Protein AF-A0A2A4Q361-F1 (afdb_monomer_lite)

Sequence (179 aa):
MQTLLKYLFETGVLEHGTKEEIEEAKKEYRRKYSKEKQKEFREKNVRKEIILTRKEFSVLCKAAKKHKIKLAPFIKQAALAQVAEKYLLPSDSVVQELELAIRRIGNNVNQLVRYAHQNNYLPKETIAEIQNQLNELEGKISKAFREPLKVHHLVEFAIKKHPELVEQLENLLSKYKQK

Structure (mmCIF, N/CA/C/O backbone):
data_AF-A0A2A4Q361-F1
#
_entry.id   AF-A0A2A4Q361-F1
#
loop_
_atom_site.group_PDB
_atom_site.id
_atom_site.type_symbol
_atom_site.label_atom_id
_atom_site.label_alt_id
_atom_site.label_comp_id
_atom_site.label_asym_id
_atom_site.label_entity_id
_atom_site.label_seq_id
_atom_site.pdbx_PDB_ins_code
_atom_site.Cartn_x
_atom_site.Cartn_y
_atom_site.Cartn_z
_atom_site.occupancy
_atom_site.B_iso_or_equiv
_atom_site.auth_seq_id
_atom_site.auth_comp_id
_atom_site.auth_asym_id
_atom_site.auth_atom_id
_atom_site.pdbx_PDB_model_num
ATOM 1 N N . MET A 1 1 ? -7.613 15.502 30.021 1.00 60.38 1 MET A N 1
ATOM 2 C CA . MET A 1 1 ? -8.500 14.349 30.285 1.00 60.38 1 MET A CA 1
ATOM 3 C C . MET A 1 1 ? -8.123 13.772 31.641 1.00 60.38 1 MET A C 1
ATOM 5 O O . MET A 1 1 ? -6.944 13.540 31.876 1.00 60.38 1 MET A O 1
ATOM 9 N N . GLN A 1 2 ? -9.083 13.662 32.552 1.00 74.19 2 GLN A N 1
ATOM 10 C CA . GLN A 1 2 ? -8.861 13.296 33.955 1.00 74.19 2 GLN A CA 1
ATOM 11 C C . GLN A 1 2 ? -8.646 11.782 34.087 1.00 74.19 2 GLN A C 1
ATOM 13 O O . GLN A 1 2 ? -9.303 11.009 33.389 1.00 74.19 2 GLN A O 1
ATOM 18 N N . THR A 1 3 ? -7.723 11.339 34.940 1.00 85.19 3 THR A N 1
ATOM 19 C CA . THR A 1 3 ? -7.466 9.906 35.157 1.00 85.19 3 THR A CA 1
ATOM 20 C C . THR A 1 3 ? -8.567 9.279 36.014 1.00 85.19 3 THR A C 1
ATOM 22 O O . THR A 1 3 ? -9.193 9.967 36.817 1.00 85.19 3 THR A O 1
ATOM 25 N N . LEU A 1 4 ? -8.788 7.965 35.876 1.00 83.62 4 LEU A N 1
ATOM 26 C CA . LEU A 1 4 ? -9.762 7.226 36.692 1.00 83.62 4 LEU A CA 1
ATOM 27 C C . LEU A 1 4 ? -9.512 7.427 38.196 1.00 83.62 4 LEU A C 1
ATOM 29 O O . LEU A 1 4 ? -10.452 7.639 38.948 1.00 83.62 4 LEU A O 1
ATOM 33 N N . LEU A 1 5 ? -8.243 7.417 38.615 1.00 80.94 5 LEU A N 1
ATOM 34 C CA . LEU A 1 5 ? -7.829 7.674 39.998 1.00 80.94 5 LEU A CA 1
ATOM 35 C C . LEU A 1 5 ? -8.272 9.055 40.491 1.00 80.94 5 LEU A C 1
ATOM 37 O O . LEU A 1 5 ? -8.844 9.166 41.568 1.00 80.94 5 LEU A O 1
ATOM 41 N N . LYS A 1 6 ? -8.071 10.094 39.675 1.00 82.56 6 LYS A N 1
ATOM 42 C CA . LYS A 1 6 ? -8.485 11.460 40.004 1.00 82.56 6 LYS A CA 1
ATOM 43 C C . LYS A 1 6 ? -10.014 11.604 40.033 1.00 82.56 6 LYS A C 1
ATOM 45 O O . LYS A 1 6 ? -10.532 12.276 40.909 1.00 82.56 6 LYS A O 1
ATOM 50 N N . TYR A 1 7 ? -10.734 10.912 39.145 1.00 84.06 7 TYR A N 1
ATOM 51 C CA . TYR A 1 7 ? -12.204 10.872 39.151 1.00 84.06 7 TYR A CA 1
ATOM 52 C C . TYR A 1 7 ? -12.773 10.195 40.403 1.00 84.06 7 TYR A C 1
ATOM 54 O O . TYR A 1 7 ? -13.712 10.703 41.005 1.00 84.06 7 TYR A O 1
ATOM 62 N N . LEU A 1 8 ? -12.207 9.054 40.807 1.00 82.19 8 LEU A N 1
ATOM 63 C CA . LEU A 1 8 ? -12.645 8.320 41.999 1.00 82.19 8 LEU A CA 1
ATOM 64 C C . LEU A 1 8 ? -12.324 9.078 43.296 1.00 82.19 8 LEU A C 1
ATOM 66 O O . LEU A 1 8 ? -13.106 9.027 44.241 1.00 82.19 8 LEU A O 1
ATOM 70 N N . PHE A 1 9 ? -11.200 9.798 43.324 1.00 82.00 9 PHE A N 1
ATOM 71 C CA . PHE A 1 9 ? -10.833 10.682 44.430 1.00 82.00 9 PHE A CA 1
ATOM 72 C C . PHE A 1 9 ? -11.794 11.877 44.544 1.00 82.00 9 PHE A C 1
ATOM 74 O O . PHE A 1 9 ? -12.349 12.124 45.605 1.00 82.00 9 PHE A O 1
ATOM 81 N N . GLU A 1 10 ? -12.075 12.573 43.438 1.00 81.31 10 GLU A N 1
ATOM 82 C CA . GLU A 1 10 ? -12.973 13.742 43.424 1.00 81.31 10 GLU A CA 1
ATOM 83 C C . GLU A 1 10 ? -14.445 13.403 43.684 1.00 81.31 10 GLU A C 1
ATOM 85 O O . GLU A 1 10 ? -15.198 14.244 44.164 1.00 81.31 10 GLU A O 1
ATOM 90 N N . THR A 1 11 ? -14.864 12.176 43.381 1.00 79.12 11 THR A N 1
ATOM 91 C CA . THR A 1 11 ? -16.214 11.693 43.705 1.00 79.12 11 THR A CA 1
ATOM 92 C C . THR A 1 11 ? -16.339 11.219 45.159 1.00 79.12 11 THR A C 1
ATOM 94 O O . THR A 1 11 ? -17.431 10.845 45.572 1.00 79.12 11 THR A O 1
ATOM 97 N N . GLY A 1 12 ? -15.250 11.225 45.944 1.00 76.75 12 GLY A N 1
ATOM 98 C CA . GLY A 1 12 ? -15.229 10.831 47.363 1.00 76.75 12 GLY A CA 1
ATOM 99 C C . GLY A 1 12 ? -15.364 9.323 47.615 1.00 76.75 12 GLY A C 1
ATOM 100 O O . GLY A 1 12 ? -15.214 8.851 48.741 1.00 76.75 12 GLY A O 1
ATOM 101 N N . VAL A 1 13 ? -15.593 8.541 46.558 1.00 79.88 13 VAL A N 1
ATOM 102 C CA . VAL A 1 13 ? -15.869 7.098 46.622 1.00 79.88 13 VAL A CA 1
ATOM 103 C C . VAL A 1 13 ? -14.597 6.286 46.897 1.00 79.88 13 VAL A C 1
ATOM 105 O O . VAL A 1 13 ? -14.673 5.134 47.310 1.00 79.88 13 VAL A O 1
ATOM 108 N N . LEU A 1 14 ? -13.416 6.880 46.689 1.00 73.44 14 LEU A N 1
ATOM 109 C CA . LEU A 1 14 ? -12.126 6.244 46.974 1.00 73.44 14 LEU A CA 1
ATOM 110 C C . LEU A 1 14 ? -11.847 6.099 48.484 1.00 73.44 14 LEU A C 1
ATOM 112 O O . LEU A 1 14 ? -11.221 5.120 48.881 1.00 73.44 14 LEU A O 1
ATOM 116 N N . GLU A 1 15 ? -12.287 7.063 49.300 1.00 72.62 15 GLU A N 1
ATOM 117 C CA . GLU A 1 15 ? -11.997 7.120 50.746 1.00 72.62 15 GLU A CA 1
ATOM 118 C C . GLU A 1 15 ? -13.157 6.594 51.604 1.00 72.62 15 GLU A C 1
ATOM 120 O O . GLU A 1 15 ? -12.925 6.014 52.665 1.00 72.62 15 GLU A O 1
ATOM 125 N N . HIS A 1 16 ? -14.401 6.754 51.136 1.00 71.25 16 HIS A N 1
ATOM 126 C CA . HIS A 1 16 ? -15.604 6.445 51.920 1.00 71.25 16 HIS A CA 1
ATOM 127 C C . HIS A 1 16 ? -16.625 5.552 51.201 1.00 71.25 16 HIS A C 1
ATOM 129 O O . HIS A 1 16 ? -17.660 5.230 51.778 1.00 71.25 16 HIS A O 1
ATOM 135 N N . GLY A 1 17 ? -16.354 5.149 49.958 1.00 73.56 17 GLY A N 1
ATOM 136 C CA . GLY A 1 17 ? -17.289 4.362 49.163 1.00 73.56 17 GLY A CA 1
ATOM 137 C C . GLY A 1 17 ? -17.284 2.875 49.505 1.00 73.56 17 GLY A C 1
ATOM 138 O O . GLY A 1 17 ? -16.243 2.246 49.703 1.00 73.56 17 GLY A O 1
ATOM 139 N N . THR A 1 18 ? -18.467 2.278 49.498 1.00 83.25 18 THR A N 1
ATOM 140 C CA . THR A 1 18 ? -18.649 0.827 49.488 1.00 83.25 18 THR A CA 1
ATOM 141 C C . THR A 1 18 ? -18.144 0.222 48.171 1.00 83.25 18 THR A C 1
ATOM 143 O O . THR A 1 18 ? -18.007 0.894 47.145 1.00 83.25 18 THR A O 1
ATOM 146 N N . LYS A 1 19 ? -17.874 -1.091 48.160 1.00 80.12 19 LYS A N 1
ATOM 147 C CA . LYS A 1 19 ? -17.423 -1.800 46.944 1.00 80.12 19 LYS A CA 1
ATOM 148 C C . LYS A 1 19 ? -18.383 -1.620 45.762 1.00 80.12 19 LYS A C 1
ATOM 150 O O . LYS A 1 19 ? -17.933 -1.565 44.620 1.00 80.12 19 LYS A O 1
ATOM 155 N N . GLU A 1 20 ? -19.679 -1.530 46.041 1.00 82.50 20 GLU A N 1
ATOM 156 C CA . GLU A 1 20 ? -20.730 -1.342 45.040 1.00 82.50 20 GLU A CA 1
ATOM 157 C C . GLU A 1 20 ? -20.683 0.071 44.446 1.00 82.50 20 GLU A C 1
ATOM 159 O O . GLU A 1 20 ? -20.671 0.225 43.224 1.00 82.50 20 GLU A O 1
ATOM 164 N N . GLU A 1 21 ? -20.523 1.097 45.285 1.00 80.81 21 GLU A N 1
ATOM 165 C CA . GLU A 1 21 ? -20.392 2.492 44.847 1.00 80.81 21 GLU A CA 1
ATOM 166 C C . GLU A 1 21 ? -19.122 2.718 44.013 1.00 80.81 21 GLU A C 1
ATOM 168 O O . GLU A 1 21 ? -19.155 3.430 43.007 1.00 80.81 21 GLU A O 1
ATOM 173 N N . ILE A 1 22 ? -18.008 2.064 44.365 1.00 83.19 22 ILE A N 1
ATOM 174 C CA . ILE A 1 22 ? -16.760 2.130 43.589 1.00 83.19 22 ILE A CA 1
ATOM 175 C C . ILE A 1 22 ? -16.951 1.534 42.185 1.00 83.19 22 ILE A C 1
ATOM 177 O O . ILE A 1 22 ? -16.451 2.086 41.197 1.00 83.19 22 ILE A O 1
ATOM 181 N N . GLU A 1 23 ? -17.652 0.405 42.060 1.00 85.25 23 GLU A N 1
ATOM 182 C CA . GLU A 1 23 ? -17.907 -0.217 40.756 1.00 85.25 23 GLU A CA 1
ATOM 183 C C . GLU A 1 23 ? -18.890 0.594 39.902 1.00 85.25 23 GLU A C 1
ATOM 185 O O . GLU A 1 23 ? -18.665 0.750 38.692 1.00 85.25 23 GLU A O 1
ATOM 190 N N . GLU A 1 24 ? -19.918 1.186 40.515 1.00 86.56 24 GLU A N 1
ATOM 191 C CA . GLU A 1 24 ? -20.842 2.102 39.840 1.00 86.56 24 GLU A CA 1
ATOM 192 C C . GLU A 1 24 ? -20.092 3.346 39.326 1.00 86.56 24 GLU A C 1
ATOM 194 O O . GLU A 1 24 ? -20.184 3.687 38.141 1.00 86.56 24 GLU A O 1
ATOM 199 N N . ALA A 1 25 ? -19.233 3.949 40.156 1.00 85.62 25 ALA A N 1
ATOM 200 C CA . ALA A 1 25 ? -18.414 5.103 39.787 1.00 85.62 25 ALA A CA 1
ATOM 201 C C . ALA A 1 25 ? -17.436 4.785 38.641 1.00 85.62 25 ALA A C 1
ATOM 203 O O . ALA A 1 25 ? -17.307 5.556 37.684 1.00 85.62 25 ALA A O 1
ATOM 204 N N . LYS A 1 26 ? -16.788 3.611 38.654 1.00 87.62 26 LYS A N 1
ATOM 205 C CA . LYS A 1 26 ? -15.942 3.157 37.533 1.00 87.62 26 LYS A CA 1
ATOM 206 C C . LYS A 1 26 ? -16.746 2.969 36.247 1.00 87.62 26 LYS A C 1
ATOM 208 O O . LYS A 1 26 ? -16.265 3.300 35.160 1.00 87.62 26 LYS A O 1
ATOM 213 N N . LYS A 1 27 ? -17.952 2.405 36.334 1.00 90.31 27 LYS A N 1
ATOM 214 C CA . LYS A 1 27 ? -18.841 2.195 35.182 1.00 90.31 27 LYS A CA 1
ATOM 215 C C . LYS A 1 27 ? -19.295 3.525 34.589 1.00 90.31 27 LYS A C 1
ATOM 217 O O . LYS A 1 27 ? -19.292 3.677 33.363 1.00 90.31 27 LYS A O 1
ATOM 222 N N . GLU A 1 28 ? -19.624 4.491 35.437 1.00 88.62 28 GLU A N 1
ATOM 223 C CA . GLU A 1 28 ? -19.977 5.844 35.024 1.00 88.62 28 GLU A CA 1
ATOM 224 C C . GLU A 1 28 ? -18.789 6.564 34.370 1.00 88.62 28 GLU A C 1
ATOM 226 O O . GLU A 1 28 ? -18.933 7.111 33.272 1.00 88.62 28 GLU A O 1
ATOM 231 N N . TYR A 1 29 ? -17.594 6.469 34.961 1.00 89.31 29 TYR A N 1
ATOM 232 C CA . TYR A 1 29 ? -16.363 6.995 34.371 1.00 89.31 29 TYR A CA 1
ATOM 233 C C . TYR A 1 29 ? -16.099 6.400 32.988 1.00 89.31 29 TYR A C 1
ATOM 235 O O . TYR A 1 29 ? -15.890 7.140 32.030 1.00 89.31 29 TYR A O 1
ATOM 243 N N . ARG A 1 30 ? -16.173 5.068 32.836 1.00 88.50 30 ARG A N 1
ATOM 244 C CA . ARG A 1 30 ? -15.994 4.399 31.533 1.00 88.50 30 ARG A CA 1
ATOM 245 C C . ARG A 1 30 ? -16.989 4.911 30.492 1.00 88.50 30 ARG A C 1
ATOM 247 O O . ARG A 1 30 ? -16.613 5.120 29.339 1.00 88.50 30 ARG A O 1
ATOM 254 N N . ARG A 1 31 ? -18.244 5.144 30.890 1.00 90.44 31 ARG A N 1
ATOM 255 C CA . ARG A 1 31 ? -19.271 5.734 30.018 1.00 90.44 31 ARG A CA 1
ATOM 256 C C . ARG A 1 31 ? -18.921 7.167 29.614 1.00 90.44 31 ARG A C 1
ATOM 258 O O . ARG A 1 31 ? -18.982 7.464 28.422 1.00 90.44 31 ARG A O 1
ATOM 265 N N . LYS A 1 32 ? -18.554 8.037 30.564 1.00 88.62 32 LYS A N 1
ATOM 266 C CA . LYS A 1 32 ? -18.149 9.431 30.293 1.00 88.62 32 LYS A CA 1
ATOM 267 C C . LYS A 1 32 ? -16.920 9.476 29.384 1.00 88.62 32 LYS A C 1
ATOM 269 O O . LYS A 1 32 ? -16.979 10.071 28.313 1.00 88.62 32 LYS A O 1
ATOM 274 N N . TYR A 1 33 ? -15.882 8.724 29.734 1.00 90.00 33 TYR A N 1
ATOM 275 C CA . TYR A 1 33 ? -14.653 8.592 28.958 1.00 90.00 33 TYR A CA 1
ATOM 276 C C . TYR A 1 33 ? -14.914 8.108 27.526 1.00 90.00 33 TYR A C 1
ATOM 278 O O . TYR A 1 33 ? -14.425 8.696 26.564 1.00 90.00 33 TYR A O 1
ATOM 286 N N . SER A 1 34 ? -15.722 7.055 27.355 1.00 88.25 34 SER A N 1
ATOM 287 C CA . SER A 1 34 ? -16.067 6.534 26.028 1.00 88.25 34 SER A CA 1
ATOM 288 C C . SER A 1 34 ? -16.838 7.562 25.194 1.00 88.25 34 SER A C 1
ATOM 290 O O . SER A 1 34 ? -16.526 7.746 24.017 1.00 88.25 34 SER A O 1
ATOM 292 N N . LYS A 1 35 ? -17.791 8.284 25.801 1.00 91.00 35 LYS A N 1
ATOM 293 C CA . LYS A 1 35 ? -18.533 9.366 25.135 1.00 91.00 35 LYS A CA 1
ATOM 294 C C . LYS A 1 35 ? -17.613 10.504 24.697 1.00 91.00 35 LYS A C 1
ATOM 296 O O . LYS A 1 35 ? -17.716 10.937 23.551 1.00 91.00 35 LYS A O 1
ATOM 301 N N . GLU A 1 36 ? -16.715 10.958 25.569 1.00 89.56 36 GLU A N 1
ATOM 302 C CA . GLU A 1 36 ? -15.730 12.001 25.257 1.00 89.56 36 GLU A CA 1
ATOM 303 C C . GLU A 1 36 ? -14.796 11.562 24.133 1.00 89.56 36 GLU A C 1
ATOM 305 O O . GLU A 1 36 ? -14.653 12.271 23.141 1.00 89.56 36 GLU A O 1
ATOM 310 N N . LYS A 1 37 ? -14.248 10.344 24.205 1.00 89.44 37 LYS A N 1
ATOM 311 C CA . LYS A 1 37 ? -13.407 9.793 23.136 1.00 89.44 37 LYS A CA 1
ATOM 312 C C . LYS A 1 37 ? -14.144 9.662 21.815 1.00 89.44 37 LYS A C 1
ATOM 314 O O . LYS A 1 37 ? -13.576 9.943 20.762 1.00 89.44 37 LYS A O 1
ATOM 319 N N . GLN A 1 38 ? -15.411 9.264 21.844 1.00 88.38 38 GLN A N 1
ATOM 320 C CA . GLN A 1 38 ? -16.219 9.182 20.635 1.00 88.38 38 GLN A CA 1
ATOM 321 C C . GLN A 1 38 ? -16.561 10.571 20.081 1.00 88.38 38 GLN A C 1
ATOM 323 O O . GLN A 1 38 ? -16.672 10.732 18.867 1.00 88.38 38 GLN A O 1
ATOM 328 N N . LYS A 1 39 ? -16.714 11.581 20.946 1.00 90.88 39 LYS A N 1
ATOM 329 C CA . LYS A 1 39 ? -16.862 12.983 20.545 1.00 90.88 39 LYS A CA 1
ATOM 330 C C . LYS A 1 39 ? -15.583 13.490 19.870 1.00 90.88 39 LYS A C 1
ATOM 332 O O . LYS A 1 39 ? -15.657 13.868 18.707 1.00 90.88 39 LYS A O 1
ATOM 337 N N . GLU A 1 40 ? -14.426 13.358 20.523 1.00 91.56 40 GLU A N 1
ATOM 338 C CA . GLU A 1 40 ? -13.110 13.705 19.955 1.00 91.56 40 GLU A CA 1
ATOM 339 C C . GLU A 1 40 ? -12.868 12.999 18.611 1.00 91.56 40 GLU A C 1
ATOM 341 O O . GLU A 1 40 ? -12.352 13.585 17.658 1.00 91.56 40 GLU A O 1
ATOM 346 N N . PHE A 1 41 ? -13.254 11.723 18.514 1.00 90.38 41 PHE A N 1
ATOM 347 C CA . PHE A 1 41 ? -13.124 10.956 17.281 1.00 90.38 41 PHE A CA 1
ATOM 348 C C . PHE A 1 41 ? -13.999 11.524 16.159 1.00 90.38 41 PHE A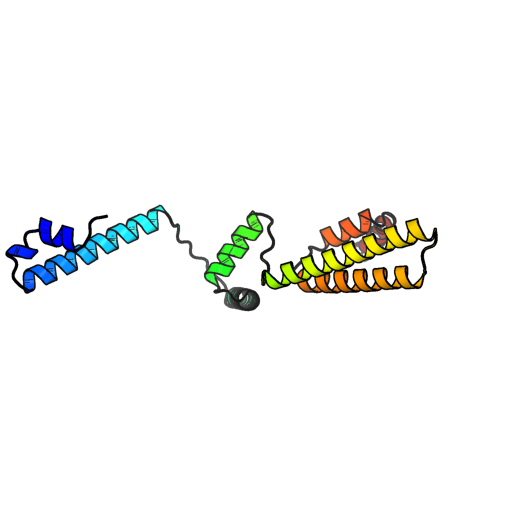 C 1
ATOM 350 O O . PHE A 1 41 ? -13.511 11.659 15.041 1.00 90.38 41 PHE A O 1
ATOM 357 N N . ARG A 1 42 ? -15.263 11.866 16.441 1.00 90.06 42 ARG A N 1
ATOM 358 C CA . ARG A 1 42 ? -16.203 12.434 15.456 1.00 90.06 42 ARG A CA 1
ATOM 359 C C . ARG A 1 42 ? -15.828 13.845 15.013 1.00 90.06 42 ARG A C 1
ATOM 361 O O . ARG A 1 42 ? -16.073 14.186 13.865 1.00 90.06 42 ARG A O 1
ATOM 368 N N . GLU A 1 43 ? -15.221 14.638 15.891 1.00 92.81 43 GLU A N 1
ATOM 369 C CA . GLU A 1 43 ? -14.714 15.972 15.542 1.00 92.81 43 GLU A CA 1
ATOM 370 C C . GLU A 1 43 ? -13.549 15.891 14.546 1.00 92.81 43 GLU A C 1
ATOM 372 O O . GLU A 1 43 ? -13.441 16.717 13.645 1.00 92.81 43 GLU A O 1
ATOM 377 N N . LYS A 1 44 ? -12.690 14.872 14.674 1.00 91.75 44 LYS A N 1
ATOM 378 C CA . LYS A 1 44 ? -11.496 14.709 13.826 1.00 91.75 44 LYS A CA 1
ATOM 379 C C . LYS A 1 44 ? -11.717 13.842 12.590 1.00 91.75 44 LYS A C 1
ATOM 381 O O . LYS A 1 44 ? -10.925 13.909 11.653 1.00 91.75 44 LYS A O 1
ATOM 386 N N . ASN A 1 45 ? -12.731 12.979 12.595 1.00 90.75 45 ASN A N 1
ATOM 387 C CA . ASN A 1 45 ? -12.909 11.955 11.571 1.00 90.75 45 ASN A CA 1
ATOM 388 C C . ASN A 1 45 ? -14.318 11.990 10.993 1.00 90.75 45 ASN A C 1
ATOM 390 O O . ASN A 1 45 ? -15.313 11.916 11.710 1.00 90.75 45 ASN A O 1
ATOM 394 N N . VAL A 1 46 ? -14.386 11.971 9.665 1.00 91.06 46 VAL A N 1
ATOM 395 C CA . VAL A 1 46 ? -15.637 11.838 8.925 1.00 91.06 46 VAL A CA 1
ATOM 396 C C . VAL A 1 46 ? -15.760 10.406 8.415 1.00 91.06 46 VAL A C 1
ATOM 398 O O . VAL A 1 46 ? -14.927 9.936 7.640 1.00 91.06 46 VAL A O 1
ATOM 401 N N . ARG A 1 47 ? -16.813 9.701 8.844 1.00 89.75 47 ARG A N 1
ATOM 402 C CA . ARG A 1 47 ? -17.161 8.376 8.315 1.00 89.75 47 ARG A CA 1
ATOM 403 C C . ARG A 1 47 ? -18.033 8.542 7.075 1.00 89.75 47 ARG A C 1
ATOM 405 O O . ARG A 1 47 ? -19.051 9.228 7.120 1.00 89.75 47 ARG A O 1
ATOM 412 N N . LYS A 1 48 ? -17.634 7.898 5.981 1.00 90.50 48 LYS A 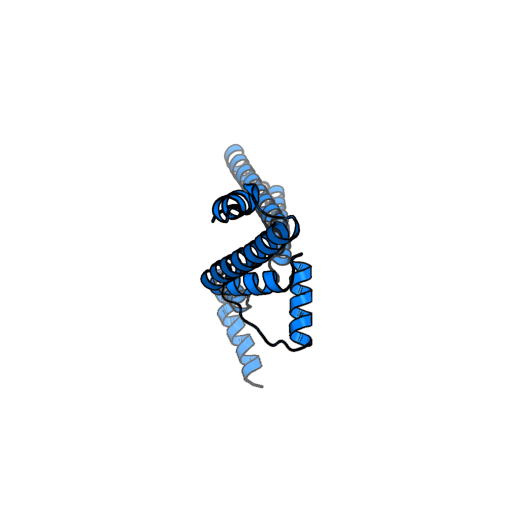N 1
ATOM 413 C CA . LYS A 1 48 ? -18.409 7.807 4.741 1.00 90.50 48 LYS A CA 1
ATOM 414 C C . LYS A 1 48 ? -18.577 6.346 4.366 1.00 90.50 48 LYS A C 1
ATOM 416 O O . LYS A 1 48 ? -17.655 5.553 4.546 1.00 90.50 48 LYS A O 1
ATOM 421 N N . GLU A 1 49 ? -19.760 6.016 3.875 1.00 93.44 49 GLU A N 1
ATOM 422 C CA . GLU A 1 49 ? -20.102 4.679 3.407 1.00 93.44 49 GLU A CA 1
ATOM 423 C C . GLU A 1 49 ? -20.219 4.713 1.887 1.00 93.44 49 GLU A C 1
ATOM 425 O O . GLU A 1 49 ? -20.691 5.695 1.315 1.00 93.44 49 GLU A O 1
ATOM 430 N N . ILE A 1 50 ? -19.729 3.658 1.245 1.00 92.44 50 ILE A N 1
ATOM 431 C CA . ILE A 1 50 ? -19.797 3.473 -0.201 1.00 92.44 50 ILE A CA 1
ATOM 432 C C . ILE A 1 50 ? -20.487 2.145 -0.471 1.00 92.44 50 ILE A C 1
ATOM 434 O O . ILE A 1 50 ? -20.256 1.161 0.235 1.00 92.44 50 ILE A O 1
ATOM 438 N N . ILE A 1 51 ? -21.331 2.124 -1.493 1.00 95.25 51 ILE A N 1
ATOM 439 C CA . ILE A 1 51 ? -21.999 0.910 -1.946 1.00 95.25 51 ILE A CA 1
ATOM 440 C C . ILE A 1 51 ? -21.192 0.377 -3.122 1.00 95.25 51 ILE A C 1
ATOM 442 O O . ILE A 1 51 ? -20.918 1.108 -4.069 1.00 95.25 51 ILE A O 1
ATOM 446 N N . LEU A 1 52 ? -20.788 -0.888 -3.035 1.00 94.62 52 LEU A N 1
ATOM 447 C CA . LEU A 1 52 ? -20.026 -1.576 -4.070 1.00 94.62 52 LEU A CA 1
ATOM 448 C C . LEU A 1 52 ? -20.816 -2.790 -4.541 1.00 94.62 52 LEU A C 1
ATOM 450 O O . LEU A 1 52 ? -21.343 -3.563 -3.737 1.00 94.62 52 LEU A O 1
ATOM 454 N N . THR A 1 53 ? -20.833 -3.009 -5.845 1.00 97.25 53 THR A N 1
ATOM 455 C CA . THR A 1 53 ? -21.242 -4.289 -6.414 1.00 97.25 53 THR A CA 1
ATOM 456 C C . THR A 1 53 ? -20.265 -5.389 -5.990 1.00 97.25 53 THR A C 1
ATOM 458 O O . THR A 1 53 ? -19.096 -5.147 -5.670 1.00 97.25 53 THR A O 1
ATOM 461 N N . ARG A 1 54 ? -20.708 -6.652 -6.049 1.00 96.50 54 ARG A N 1
ATOM 462 C CA . ARG A 1 54 ? -19.834 -7.805 -5.753 1.00 96.50 54 ARG A CA 1
ATOM 463 C C . ARG A 1 54 ? -18.579 -7.830 -6.633 1.00 96.50 54 ARG A C 1
ATOM 465 O O . ARG A 1 54 ? -17.512 -8.234 -6.171 1.00 96.50 54 ARG A O 1
ATOM 472 N N . LYS A 1 55 ? -18.702 -7.390 -7.891 1.00 95.81 55 LYS A N 1
ATOM 473 C CA . LYS A 1 5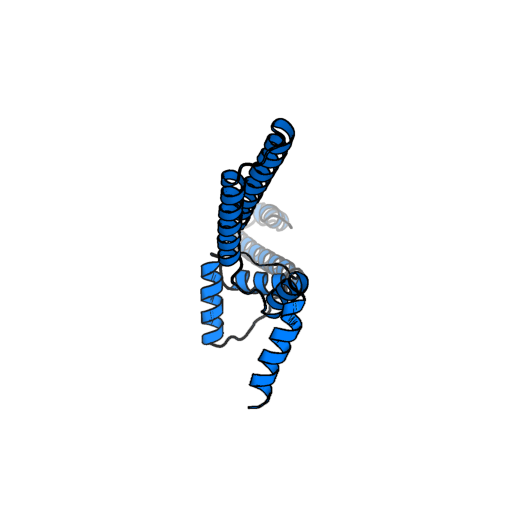5 ? -17.590 -7.328 -8.844 1.00 95.81 55 LYS A CA 1
ATOM 474 C C . LYS A 1 55 ? -16.575 -6.260 -8.436 1.00 95.81 55 LYS A C 1
ATOM 476 O O . LYS A 1 55 ? -15.393 -6.575 -8.338 1.00 95.81 55 LYS A O 1
ATOM 481 N N . GLU A 1 56 ? -17.027 -5.044 -8.136 1.00 92.56 56 GLU A N 1
ATOM 482 C CA . GLU A 1 56 ? -16.159 -3.947 -7.678 1.00 92.56 56 GLU A CA 1
ATOM 483 C C . GLU A 1 56 ? -15.449 -4.301 -6.372 1.00 92.56 56 GLU A C 1
ATOM 485 O O . GLU A 1 56 ? -14.234 -4.141 -6.262 1.00 92.56 56 GLU A O 1
ATOM 490 N N . PHE A 1 57 ? -16.179 -4.875 -5.413 1.00 95.56 57 PHE A N 1
ATOM 491 C CA . PHE A 1 57 ? -15.600 -5.348 -4.159 1.00 95.56 57 PHE A CA 1
ATOM 492 C C . PHE A 1 57 ? -14.490 -6.382 -4.397 1.00 95.56 57 PHE A C 1
ATOM 494 O O . PHE A 1 57 ? -13.400 -6.265 -3.840 1.00 95.56 57 PHE A O 1
ATOM 501 N N . SER A 1 58 ? -14.728 -7.366 -5.273 1.00 94.81 58 SER A N 1
ATOM 502 C CA . SER A 1 58 ? -13.727 -8.384 -5.617 1.00 94.81 58 SER A CA 1
ATOM 503 C C . SER A 1 58 ? -12.468 -7.776 -6.242 1.00 94.81 58 SER A C 1
ATOM 505 O O . SER A 1 58 ? -11.353 -8.143 -5.863 1.00 94.81 58 SER A O 1
ATOM 507 N N . VAL A 1 59 ? -12.632 -6.822 -7.164 1.00 92.56 59 VAL A N 1
ATOM 508 C CA . VAL A 1 59 ? -11.517 -6.110 -7.808 1.00 92.56 59 VAL A CA 1
ATOM 509 C C . VAL A 1 59 ? -10.685 -5.358 -6.769 1.00 92.56 59 VAL A C 1
ATOM 511 O O . VAL A 1 59 ? -9.468 -5.541 -6.709 1.00 92.56 59 VAL A O 1
ATOM 514 N N . LEU A 1 60 ? -11.331 -4.589 -5.891 1.00 92.69 60 LEU A N 1
ATOM 515 C CA . LEU A 1 60 ? -10.642 -3.822 -4.853 1.00 92.69 60 LEU A CA 1
ATOM 516 C C . LEU A 1 60 ? -9.953 -4.730 -3.824 1.00 92.69 60 LEU A C 1
ATOM 518 O O . LEU A 1 60 ? -8.838 -4.439 -3.395 1.00 92.69 60 LEU A O 1
ATOM 522 N N . CYS A 1 61 ? -10.555 -5.868 -3.464 1.00 92.19 61 CYS A N 1
ATOM 523 C CA . CYS A 1 61 ? -9.919 -6.857 -2.591 1.00 92.19 61 C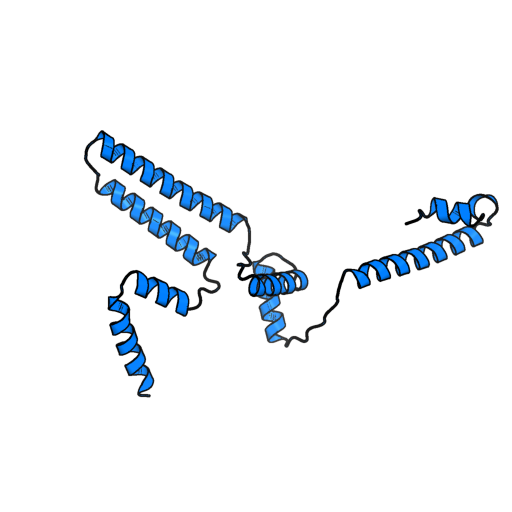YS A CA 1
ATOM 524 C C . CYS A 1 61 ? -8.650 -7.456 -3.203 1.00 92.19 61 CYS A C 1
ATOM 526 O O . CYS A 1 61 ? -7.667 -7.658 -2.488 1.00 92.19 61 CYS A O 1
ATOM 528 N N . LYS A 1 62 ? -8.656 -7.760 -4.506 1.00 89.19 62 LYS A N 1
ATOM 529 C CA . LYS A 1 62 ? -7.464 -8.266 -5.203 1.00 89.19 62 LYS A CA 1
ATOM 530 C C . LYS A 1 62 ? -6.351 -7.220 -5.212 1.00 89.19 62 LYS A C 1
ATOM 532 O O . LYS A 1 62 ? -5.214 -7.555 -4.886 1.00 89.19 62 LYS A O 1
ATOM 537 N N . ALA A 1 63 ? -6.689 -5.965 -5.503 1.00 83.25 63 ALA A N 1
ATOM 538 C CA . ALA A 1 63 ? -5.733 -4.865 -5.484 1.00 83.25 63 ALA A CA 1
ATOM 539 C C . ALA A 1 63 ? -5.147 -4.648 -4.077 1.00 83.25 63 ALA A C 1
ATOM 541 O O . ALA A 1 63 ? -3.933 -4.680 -3.903 1.00 83.25 63 ALA A O 1
ATOM 542 N N . ALA A 1 64 ? -5.983 -4.580 -3.038 1.00 88.56 64 ALA A N 1
ATOM 543 C CA . ALA A 1 64 ? -5.522 -4.436 -1.656 1.00 88.56 64 ALA A CA 1
ATOM 544 C C . ALA A 1 64 ? -4.548 -5.557 -1.231 1.00 88.56 64 ALA A C 1
ATOM 546 O O . ALA A 1 64 ? -3.517 -5.286 -0.612 1.00 88.56 64 ALA A O 1
ATOM 547 N N . LYS A 1 65 ? -4.819 -6.809 -1.637 1.00 86.12 65 LYS A N 1
ATOM 548 C CA . LYS A 1 65 ? -3.915 -7.951 -1.406 1.00 86.12 65 LYS A CA 1
ATOM 549 C C . LYS A 1 65 ? -2.564 -7.781 -2.100 1.00 86.12 65 LYS A C 1
ATOM 551 O O . LYS A 1 65 ? -1.543 -8.083 -1.489 1.00 86.12 65 LYS A O 1
ATOM 556 N N . LYS A 1 66 ? -2.545 -7.283 -3.340 1.00 80.25 66 LYS A N 1
ATOM 557 C CA . LYS A 1 66 ? -1.307 -7.022 -4.092 1.00 80.25 66 LYS A CA 1
ATOM 558 C C . LYS A 1 66 ? -0.416 -5.996 -3.382 1.00 80.25 66 LYS A C 1
ATOM 560 O O . LYS A 1 66 ? 0.793 -6.185 -3.319 1.00 80.25 66 LYS A O 1
ATOM 565 N N . HIS A 1 67 ? -1.027 -4.977 -2.780 1.00 77.56 67 HIS A N 1
ATOM 566 C CA . HIS A 1 67 ? -0.348 -3.957 -1.971 1.00 77.56 67 HIS A CA 1
ATOM 567 C C . HIS A 1 67 ? -0.110 -4.383 -0.509 1.00 77.56 67 HIS A C 1
ATOM 569 O O . HIS A 1 67 ? 0.346 -3.579 0.296 1.00 77.56 67 HIS A O 1
ATOM 575 N N . LYS A 1 68 ? -0.438 -5.630 -0.133 1.00 83.06 68 LYS A N 1
ATOM 576 C CA . LYS A 1 68 ? -0.285 -6.177 1.231 1.00 83.06 68 LYS A CA 1
ATOM 577 C C . LYS A 1 68 ? -0.950 -5.328 2.330 1.00 83.06 68 LYS A C 1
ATOM 579 O O . LYS A 1 68 ? -0.505 -5.331 3.476 1.00 83.06 68 LYS A O 1
ATOM 584 N N . ILE A 1 69 ? -2.049 -4.642 2.011 1.00 86.19 69 ILE A N 1
ATOM 585 C CA . ILE A 1 69 ? -2.796 -3.799 2.956 1.00 86.19 69 ILE A CA 1
ATOM 586 C C . ILE A 1 69 ? -4.281 -4.170 3.012 1.00 86.19 69 ILE A C 1
ATOM 588 O O . ILE A 1 69 ? -4.832 -4.822 2.126 1.00 86.19 69 ILE A O 1
ATOM 592 N N . LYS A 1 70 ? -4.955 -3.771 4.098 1.00 91.31 70 LYS A N 1
ATOM 593 C CA . LYS A 1 70 ? -6.400 -3.996 4.264 1.00 91.31 70 LYS A CA 1
ATOM 594 C C . LYS A 1 70 ? -7.197 -3.134 3.277 1.00 91.31 70 LYS A C 1
ATOM 596 O O . LYS A 1 70 ? -6.791 -2.024 2.942 1.00 91.31 70 LYS A O 1
ATOM 601 N N . LEU A 1 71 ? -8.381 -3.615 2.890 1.00 92.56 71 LEU A N 1
ATOM 602 C CA . LEU A 1 71 ? -9.240 -2.987 1.879 1.00 92.56 71 LEU A CA 1
ATOM 603 C C . LEU A 1 71 ? -9.590 -1.520 2.180 1.00 92.56 71 LEU A C 1
ATOM 605 O O . LEU A 1 71 ? -9.418 -0.667 1.322 1.00 92.56 71 LEU A O 1
ATOM 609 N N . ALA A 1 72 ? -10.080 -1.209 3.383 1.00 91.81 72 ALA A N 1
ATOM 610 C CA . ALA A 1 72 ? -10.504 0.157 3.705 1.00 91.81 72 ALA A CA 1
ATOM 611 C C . ALA A 1 72 ? -9.337 1.174 3.680 1.00 91.81 72 ALA A C 1
ATOM 613 O O . ALA A 1 72 ? -9.476 2.211 3.029 1.00 91.81 72 ALA A O 1
ATOM 614 N N . PRO A 1 73 ? -8.169 0.889 4.297 1.00 90.31 73 PRO A N 1
ATOM 615 C CA . PRO A 1 73 ? -6.967 1.698 4.105 1.00 90.31 73 PRO A CA 1
ATOM 616 C C . PRO A 1 73 ? -6.535 1.820 2.642 1.00 90.31 73 PRO A C 1
ATOM 618 O O . PRO A 1 73 ? -6.216 2.926 2.220 1.00 90.31 73 PRO A O 1
ATOM 621 N N . PHE A 1 74 ? -6.583 0.728 1.868 1.00 91.25 74 PHE A N 1
ATOM 622 C CA . PHE A 1 74 ? -6.261 0.738 0.438 1.00 91.25 74 PHE A CA 1
ATOM 623 C C . PHE A 1 74 ? -7.161 1.698 -0.338 1.00 91.25 74 PHE A C 1
ATOM 625 O O . PHE A 1 74 ? -6.655 2.561 -1.041 1.00 91.25 74 PHE A O 1
ATOM 632 N N . ILE A 1 75 ? -8.483 1.610 -0.166 1.00 92.12 75 ILE A N 1
ATOM 633 C CA . ILE A 1 75 ? -9.441 2.489 -0.854 1.00 92.12 75 ILE A CA 1
ATOM 634 C C . ILE A 1 75 ? -9.179 3.955 -0.493 1.00 92.12 75 ILE A C 1
ATOM 636 O O . ILE A 1 75 ? -9.140 4.808 -1.377 1.00 92.12 75 ILE A O 1
ATOM 640 N N . LYS A 1 76 ? -8.949 4.253 0.794 1.00 90.94 76 LYS A N 1
ATOM 641 C CA . LYS A 1 76 ? -8.623 5.613 1.248 1.00 90.94 76 LYS A CA 1
ATOM 642 C C . LYS A 1 76 ? -7.327 6.120 0.611 1.00 90.94 76 LYS A C 1
ATOM 644 O O . LYS A 1 76 ? -7.295 7.242 0.115 1.00 90.94 76 LYS A O 1
ATOM 649 N N . GLN A 1 77 ? -6.267 5.316 0.642 1.00 88.25 77 GLN A N 1
ATOM 650 C CA . GLN A 1 77 ? -4.972 5.686 0.077 1.00 88.25 77 GLN A CA 1
ATOM 651 C C . GLN A 1 77 ? -5.050 5.852 -1.438 1.00 88.25 77 GLN A C 1
ATOM 653 O O . GLN A 1 77 ? -4.554 6.846 -1.945 1.00 88.25 77 GLN A O 1
ATOM 658 N N . ALA A 1 78 ? -5.723 4.944 -2.144 1.00 86.75 78 ALA A N 1
ATOM 659 C CA . ALA A 1 78 ? -5.912 5.016 -3.587 1.00 86.75 78 ALA A CA 1
ATOM 660 C C . ALA A 1 78 ? -6.693 6.273 -3.993 1.00 86.75 78 ALA A C 1
ATOM 662 O O . ALA A 1 78 ? -6.269 6.986 -4.897 1.00 86.75 78 ALA A O 1
ATOM 663 N N . ALA A 1 79 ? -7.785 6.595 -3.291 1.00 87.44 79 ALA A N 1
ATOM 664 C CA . ALA A 1 79 ? -8.561 7.805 -3.556 1.00 87.44 79 ALA A CA 1
ATOM 665 C C . ALA A 1 79 ? -7.739 9.085 -3.320 1.00 87.44 79 ALA A C 1
ATOM 667 O O . ALA A 1 79 ? -7.748 9.984 -4.156 1.00 87.44 79 ALA A O 1
ATOM 668 N N . LEU A 1 80 ? -6.992 9.163 -2.213 1.00 85.00 80 LEU A N 1
ATOM 669 C CA . LEU A 1 80 ? -6.142 10.321 -1.915 1.00 85.00 80 LEU A CA 1
ATOM 670 C C . LEU A 1 80 ? -4.949 10.435 -2.870 1.00 85.00 80 LEU A C 1
ATOM 672 O O . LEU A 1 80 ? -4.614 11.537 -3.287 1.00 85.00 80 LEU A O 1
ATOM 676 N N . ALA A 1 81 ? -4.325 9.313 -3.232 1.00 78.12 81 ALA A N 1
ATOM 677 C CA . ALA A 1 81 ? -3.222 9.266 -4.183 1.00 78.12 81 ALA A CA 1
ATOM 678 C C . ALA A 1 81 ? -3.675 9.743 -5.569 1.00 78.12 81 ALA A C 1
ATOM 680 O O . ALA A 1 81 ? -3.001 10.569 -6.176 1.00 78.12 81 ALA A O 1
ATOM 681 N N . GLN A 1 82 ? -4.865 9.320 -6.009 1.00 76.38 82 GLN A N 1
ATOM 682 C CA . GLN A 1 82 ? -5.462 9.765 -7.266 1.00 76.38 82 GLN A CA 1
ATOM 683 C C . GLN A 1 82 ? -5.722 11.277 -7.295 1.00 76.38 82 GLN A C 1
ATOM 685 O O . GLN A 1 82 ? -5.479 11.908 -8.318 1.00 76.38 82 GLN A O 1
ATOM 690 N N . VAL A 1 83 ? -6.208 11.858 -6.192 1.00 75.44 83 VAL A N 1
ATOM 691 C CA . VAL A 1 83 ? -6.438 13.312 -6.076 1.00 75.44 83 VAL A CA 1
ATOM 692 C C . VAL A 1 83 ? -5.121 14.087 -5.997 1.00 75.44 83 VAL A C 1
ATOM 694 O O . VAL A 1 83 ? -5.025 15.187 -6.524 1.00 75.44 83 VAL A O 1
ATOM 697 N N . ALA A 1 84 ? -4.104 13.519 -5.351 1.00 67.94 84 ALA A N 1
ATOM 698 C CA . ALA A 1 84 ? -2.794 14.140 -5.184 1.00 67.94 84 ALA A CA 1
ATOM 699 C C . ALA A 1 84 ? -1.831 13.893 -6.360 1.00 67.94 84 ALA A C 1
ATOM 701 O O . ALA A 1 84 ? -0.654 14.220 -6.231 1.00 67.94 84 ALA A O 1
ATOM 702 N N . GLU A 1 85 ? -2.295 13.263 -7.447 1.00 65.69 85 GLU A N 1
ATOM 703 C CA . GLU A 1 85 ? -1.480 12.849 -8.602 1.00 65.69 85 GLU A CA 1
ATOM 704 C C . GLU A 1 85 ? -0.240 12.017 -8.216 1.00 65.69 85 GLU A C 1
ATOM 706 O O . GLU A 1 85 ? 0.808 12.059 -8.859 1.00 65.69 85 GLU A O 1
ATOM 711 N N . LYS A 1 86 ? -0.355 11.233 -7.139 1.00 61.66 86 LYS A N 1
ATOM 712 C CA . LYS A 1 86 ? 0.708 10.364 -6.625 1.00 61.66 86 LYS A CA 1
ATOM 713 C C . LYS A 1 86 ? 0.426 8.906 -6.958 1.00 61.66 86 LYS A C 1
ATOM 715 O O . LYS A 1 86 ? -0.715 8.450 -6.920 1.00 61.66 86 LYS A O 1
ATOM 720 N N . TYR A 1 87 ? 1.488 8.149 -7.214 1.00 65.19 87 TYR A N 1
ATOM 721 C CA . TYR A 1 87 ? 1.393 6.704 -7.394 1.00 65.19 87 TYR A CA 1
ATOM 722 C C . TYR A 1 87 ? 1.263 6.009 -6.041 1.00 65.19 87 TYR A C 1
ATOM 724 O O . TYR A 1 87 ? 2.087 6.203 -5.147 1.00 65.19 87 TYR A O 1
ATOM 732 N N . LEU A 1 88 ? 0.242 5.163 -5.902 1.00 65.62 88 LEU A N 1
ATOM 733 C CA . LEU A 1 88 ? 0.194 4.200 -4.811 1.00 65.62 88 LEU A CA 1
ATOM 734 C C . LEU A 1 88 ? 1.053 3.005 -5.221 1.00 65.62 88 LEU A C 1
ATOM 736 O O . LEU A 1 88 ? 0.659 2.239 -6.096 1.00 65.62 88 LEU A O 1
ATOM 740 N N . LEU A 1 89 ? 2.233 2.861 -4.625 1.00 67.25 89 LEU A N 1
ATOM 741 C CA . LEU A 1 89 ? 3.153 1.782 -4.973 1.00 67.25 89 LEU A CA 1
ATOM 742 C C . LEU A 1 89 ? 2.905 0.535 -4.099 1.00 67.25 89 LEU A C 1
ATOM 744 O O . LEU A 1 89 ? 2.489 0.669 -2.946 1.00 67.25 89 LEU A O 1
ATOM 748 N N . PRO A 1 90 ? 3.105 -0.691 -4.624 1.00 60.91 90 PRO A N 1
ATOM 749 C CA . PRO A 1 90 ? 2.882 -1.929 -3.867 1.00 60.91 90 PRO A CA 1
ATOM 750 C C . PRO A 1 90 ? 3.862 -2.146 -2.712 1.00 60.91 90 PRO A C 1
ATOM 752 O O . PRO A 1 90 ? 3.505 -2.806 -1.737 1.00 60.91 90 PRO A O 1
ATOM 755 N N . SER A 1 91 ? 5.083 -1.613 -2.815 1.00 62.06 91 SER A N 1
ATOM 756 C CA . SER A 1 91 ? 6.068 -1.622 -1.732 1.00 62.06 91 SER A CA 1
ATOM 757 C C . SER A 1 91 ? 7.213 -0.638 -1.976 1.00 62.06 91 SER A C 1
ATOM 759 O O . SER A 1 91 ? 7.671 -0.467 -3.108 1.00 62.06 91 SER A O 1
ATOM 761 N N . ASP A 1 92 ? 7.744 -0.077 -0.887 1.00 59.53 92 ASP A N 1
ATOM 762 C CA . ASP A 1 92 ? 8.966 0.742 -0.899 1.00 59.53 92 ASP A CA 1
ATOM 763 C C . ASP A 1 92 ? 10.185 -0.047 -1.398 1.00 59.53 92 ASP A C 1
ATOM 765 O O . ASP A 1 92 ? 11.091 0.519 -2.001 1.00 59.53 92 ASP A O 1
ATOM 769 N N . SER A 1 93 ? 10.182 -1.375 -1.236 1.00 61.47 93 SER A N 1
ATOM 770 C CA . SER A 1 93 ? 11.260 -2.241 -1.725 1.00 61.47 93 SER A CA 1
ATOM 771 C C . SER A 1 93 ? 11.428 -2.178 -3.246 1.00 61.47 93 SER A C 1
ATOM 773 O O . SER A 1 93 ? 12.551 -2.210 -3.731 1.00 61.47 93 SER A O 1
ATOM 775 N N . VAL A 1 94 ? 10.336 -2.038 -4.008 1.00 63.75 94 VAL A N 1
ATOM 776 C CA . VAL A 1 94 ? 10.398 -1.937 -5.477 1.00 63.75 94 VAL A CA 1
ATOM 777 C C . VAL A 1 94 ? 10.980 -0.587 -5.904 1.00 63.75 94 VAL A C 1
ATOM 779 O O . VAL A 1 94 ? 11.743 -0.519 -6.866 1.00 63.75 94 VAL A O 1
ATOM 782 N N . VAL A 1 95 ? 10.673 0.483 -5.166 1.00 63.44 95 VAL A N 1
ATOM 783 C CA . VAL A 1 95 ? 11.274 1.810 -5.381 1.00 63.44 95 VAL A CA 1
ATOM 784 C C . VAL A 1 95 ? 12.760 1.777 -5.063 1.00 63.44 95 VAL A C 1
ATOM 786 O O . VAL A 1 95 ? 13.571 2.266 -5.840 1.00 63.44 95 VAL A O 1
ATOM 789 N N . GLN A 1 96 ? 13.130 1.140 -3.957 1.00 61.25 96 GLN A N 1
ATOM 790 C CA . GLN A 1 96 ? 14.518 1.022 -3.539 1.00 61.25 96 GLN A CA 1
ATOM 791 C C . GLN A 1 96 ? 15.344 0.185 -4.529 1.00 61.25 96 GLN A C 1
ATOM 793 O O . GLN A 1 96 ? 16.459 0.566 -4.881 1.00 61.25 96 GLN A O 1
ATOM 798 N N . GLU A 1 97 ? 14.794 -0.919 -5.042 1.00 66.56 97 GLU A N 1
ATOM 799 C CA . GLU A 1 97 ? 15.414 -1.704 -6.119 1.00 66.56 97 GLU A CA 1
ATOM 800 C C . GLU A 1 97 ? 15.613 -0.876 -7.393 1.00 66.56 97 GLU A C 1
ATOM 802 O O . GLU A 1 97 ? 16.643 -0.995 -8.064 1.00 66.56 97 GLU A O 1
ATOM 807 N N . LEU A 1 98 ? 14.648 -0.013 -7.714 1.00 66.69 98 LEU A N 1
ATOM 808 C CA . LEU A 1 98 ? 14.737 0.877 -8.859 1.00 66.69 98 LEU A CA 1
ATOM 809 C C . LEU A 1 98 ? 15.821 1.945 -8.675 1.00 66.69 98 LEU A C 1
ATOM 811 O O . LEU A 1 98 ? 16.645 2.140 -9.568 1.00 66.69 98 LEU A O 1
ATOM 815 N N . GLU A 1 99 ? 15.860 2.604 -7.517 1.00 62.81 99 GLU A N 1
ATOM 816 C CA . GLU A 1 99 ? 16.902 3.578 -7.183 1.00 62.81 99 GLU A CA 1
ATOM 817 C C . GLU A 1 99 ? 18.300 2.960 -7.272 1.00 62.81 99 GLU A C 1
ATOM 819 O O . GLU A 1 99 ? 19.216 3.563 -7.835 1.00 62.81 99 GLU A O 1
ATOM 824 N N . LEU A 1 100 ? 18.468 1.740 -6.753 1.00 67.88 100 LEU A N 1
ATOM 825 C CA . LEU A 1 100 ? 19.730 1.007 -6.828 1.00 67.88 100 LEU A CA 1
ATOM 826 C C . LEU A 1 100 ? 20.125 0.701 -8.278 1.00 67.88 100 LEU A C 1
ATOM 828 O O . LEU A 1 100 ? 21.290 0.868 -8.644 1.00 67.88 100 LEU A O 1
ATOM 832 N N . ALA A 1 101 ? 19.169 0.300 -9.118 1.00 69.00 101 ALA A N 1
ATOM 833 C CA . ALA A 1 101 ? 19.421 0.037 -10.532 1.00 69.00 101 ALA A CA 1
ATOM 834 C C . ALA A 1 101 ? 19.834 1.311 -11.295 1.00 69.00 101 ALA A C 1
ATOM 836 O O . ALA A 1 101 ? 20.787 1.272 -12.076 1.00 69.00 101 ALA A O 1
ATOM 837 N N . ILE A 1 102 ? 19.191 2.450 -11.014 1.00 68.69 102 ILE A N 1
ATOM 838 C CA . ILE A 1 102 ? 19.552 3.756 -11.590 1.00 68.69 102 ILE A CA 1
ATOM 839 C C . ILE A 1 102 ? 20.961 4.175 -11.149 1.00 68.69 102 ILE A C 1
ATOM 841 O O . ILE A 1 102 ? 21.775 4.566 -11.987 1.00 68.69 102 ILE A O 1
ATOM 845 N N . ARG A 1 103 ? 21.295 4.042 -9.856 1.00 65.06 103 ARG A N 1
ATOM 846 C CA . ARG A 1 103 ? 22.647 4.348 -9.346 1.00 65.06 103 ARG A CA 1
ATOM 847 C C . ARG A 1 103 ? 23.719 3.488 -10.014 1.00 65.06 103 ARG A C 1
ATOM 849 O O . ARG A 1 103 ? 24.782 4.007 -10.344 1.00 65.06 103 ARG A O 1
ATOM 856 N N . ARG A 1 104 ? 23.444 2.199 -10.252 1.00 70.75 104 ARG A N 1
ATOM 857 C CA . ARG A 1 104 ? 24.376 1.294 -10.950 1.00 70.75 104 ARG A CA 1
ATOM 858 C C . ARG A 1 104 ? 24.702 1.807 -12.353 1.00 70.75 104 ARG A C 1
ATOM 860 O O . ARG A 1 104 ? 25.871 1.861 -12.718 1.00 70.75 104 ARG A O 1
ATOM 867 N N . ILE A 1 105 ? 23.690 2.237 -13.103 1.00 68.25 105 ILE A N 1
ATOM 868 C CA . ILE A 1 105 ? 23.880 2.797 -14.448 1.00 68.25 105 ILE A CA 1
ATOM 869 C C . ILE A 1 105 ? 24.659 4.112 -14.386 1.00 68.25 105 ILE A C 1
ATOM 871 O O . ILE A 1 105 ? 25.626 4.272 -15.124 1.00 68.25 105 ILE A O 1
ATOM 875 N N . GLY A 1 106 ? 24.301 5.023 -13.475 1.00 66.31 106 GLY A N 1
ATOM 876 C CA . GLY A 1 106 ? 25.022 6.289 -13.300 1.00 66.31 106 GLY A CA 1
ATOM 877 C C . GLY A 1 106 ? 26.507 6.090 -12.981 1.00 66.31 106 GLY A C 1
ATOM 878 O O . GLY A 1 106 ? 27.364 6.774 -13.539 1.00 66.31 106 GLY A O 1
ATOM 879 N N . ASN A 1 107 ? 26.830 5.098 -12.150 1.00 69.25 107 ASN A N 1
ATOM 880 C CA . ASN A 1 107 ? 28.215 4.740 -11.851 1.00 69.25 107 ASN A CA 1
ATOM 881 C C . ASN A 1 107 ? 28.960 4.222 -13.086 1.00 69.25 107 ASN A C 1
ATOM 883 O O . ASN A 1 107 ? 30.096 4.629 -13.319 1.00 69.25 107 ASN A O 1
ATOM 887 N N . ASN A 1 108 ? 28.323 3.384 -13.902 1.00 68.25 108 ASN A N 1
ATOM 888 C CA . ASN A 1 108 ? 28.951 2.818 -15.098 1.00 68.25 108 ASN A CA 1
ATOM 889 C C . ASN A 1 108 ? 29.137 3.866 -16.205 1.00 68.25 108 ASN A C 1
ATOM 891 O O . ASN A 1 108 ? 30.181 3.901 -16.851 1.00 68.25 108 ASN A O 1
ATOM 895 N N . VAL A 1 109 ? 28.189 4.796 -16.361 1.00 69.06 109 VAL A N 1
ATOM 896 C CA . VAL A 1 109 ? 28.353 5.969 -17.237 1.00 69.06 109 VAL A CA 1
ATOM 897 C C . VAL A 1 109 ? 29.527 6.836 -16.768 1.00 69.06 109 VAL A C 1
ATOM 899 O O . VAL A 1 109 ? 30.365 7.227 -17.577 1.00 69.06 109 VAL A O 1
ATOM 902 N N . ASN A 1 110 ? 29.653 7.087 -15.462 1.00 69.06 110 ASN A N 1
ATOM 903 C CA . ASN A 1 110 ? 30.787 7.838 -14.914 1.00 69.06 110 ASN A CA 1
ATOM 904 C C . ASN A 1 110 ? 32.132 7.131 -15.134 1.00 69.06 110 ASN A C 1
ATOM 906 O O . ASN A 1 110 ? 33.137 7.792 -15.400 1.00 69.06 110 ASN A O 1
ATOM 910 N N . GLN A 1 111 ? 32.170 5.801 -15.033 1.00 70.19 111 GLN A N 1
ATOM 911 C CA . GLN A 1 111 ? 33.366 5.015 -15.346 1.00 70.19 111 GLN A CA 1
ATOM 912 C C . GLN A 1 111 ? 33.731 5.122 -16.827 1.00 70.19 111 GLN A C 1
ATOM 914 O O . GLN A 1 111 ? 34.903 5.314 -17.141 1.00 70.19 111 GLN A O 1
ATOM 919 N N . LEU A 1 112 ? 32.739 5.095 -17.720 1.00 67.25 112 LEU A N 1
ATOM 920 C CA . LEU A 1 112 ? 32.949 5.301 -19.150 1.00 67.25 112 LEU A CA 1
ATOM 921 C C . LEU A 1 112 ? 33.533 6.668 -19.473 1.00 67.25 112 LEU A C 1
ATOM 923 O O . LEU A 1 112 ? 34.493 6.761 -20.229 1.00 67.25 112 LEU A O 1
ATOM 927 N N . VAL A 1 113 ? 32.968 7.722 -18.889 1.00 66.00 113 VAL A N 1
ATOM 928 C CA . VAL A 1 113 ? 33.456 9.091 -19.078 1.00 66.00 113 VAL A CA 1
ATOM 929 C C . VAL A 1 113 ? 34.911 9.195 -18.618 1.00 66.00 113 VAL A C 1
ATOM 931 O O . VAL A 1 113 ? 35.750 9.726 -19.341 1.00 66.00 113 VAL A O 1
ATOM 934 N N . ARG A 1 114 ? 35.256 8.609 -17.464 1.00 71.25 114 ARG A N 1
ATOM 935 C CA . ARG A 1 114 ? 36.646 8.564 -16.979 1.00 71.25 114 ARG A CA 1
ATOM 936 C C . ARG A 1 114 ? 37.567 7.771 -17.904 1.00 71.25 114 ARG A C 1
ATOM 938 O O . ARG A 1 114 ? 38.654 8.250 -18.208 1.00 71.25 114 ARG A O 1
ATOM 945 N N . TYR A 1 115 ? 37.137 6.601 -18.370 1.00 69.50 115 TYR A N 1
ATOM 946 C CA . TYR A 1 115 ? 37.923 5.759 -19.272 1.00 69.50 115 TYR A CA 1
ATOM 947 C C . TYR A 1 115 ? 38.155 6.437 -20.627 1.00 69.50 115 TYR A C 1
ATOM 949 O O . TYR A 1 115 ? 39.276 6.425 -21.133 1.00 69.50 115 TYR A O 1
ATOM 957 N N . ALA A 1 116 ? 37.127 7.090 -21.174 1.00 68.19 116 ALA A N 1
ATOM 958 C CA . ALA A 1 116 ? 37.207 7.867 -22.404 1.00 68.19 116 ALA A CA 1
ATOM 959 C C . ALA A 1 116 ? 38.167 9.053 -22.268 1.00 68.19 116 ALA A C 1
ATOM 961 O O . ALA A 1 116 ? 38.989 9.270 -23.151 1.00 68.19 116 ALA A O 1
ATOM 962 N N . HIS A 1 117 ? 38.111 9.786 -21.150 1.00 69.69 117 HIS A N 1
ATOM 963 C CA . HIS A 1 117 ? 39.042 10.885 -20.882 1.00 69.69 117 HIS A CA 1
ATOM 964 C C . HIS A 1 117 ? 40.486 10.412 -20.677 1.00 69.69 117 HIS A C 1
ATOM 966 O O . HIS A 1 117 ? 41.410 11.124 -21.055 1.00 69.69 117 HIS A O 1
ATOM 972 N N . GLN A 1 118 ? 40.692 9.233 -20.084 1.00 73.56 118 GLN A N 1
ATOM 973 C CA . GLN A 1 118 ? 42.030 8.685 -19.841 1.00 73.56 118 GLN A CA 1
ATOM 974 C C . GLN A 1 118 ? 42.662 8.058 -21.090 1.00 73.56 118 GLN A C 1
ATOM 976 O O . GLN A 1 118 ? 43.876 8.128 -21.242 1.00 73.56 118 GLN A O 1
ATOM 981 N N . ASN A 1 119 ? 41.861 7.458 -21.976 1.00 74.19 119 ASN A N 1
ATOM 982 C CA . ASN A 1 119 ? 42.365 6.671 -23.107 1.00 74.19 119 ASN A CA 1
ATOM 983 C C . ASN A 1 119 ? 42.037 7.270 -24.488 1.00 74.19 119 ASN A C 1
ATOM 985 O O . ASN A 1 119 ? 42.405 6.676 -25.497 1.00 74.19 119 ASN A O 1
ATOM 989 N N . ASN A 1 120 ? 41.327 8.408 -24.558 1.00 71.69 120 ASN A N 1
ATOM 990 C CA . ASN A 1 120 ? 40.790 9.011 -25.795 1.00 71.69 120 ASN A CA 1
ATOM 991 C C . ASN A 1 120 ? 40.021 8.022 -26.695 1.00 71.69 120 ASN A C 1
ATOM 993 O O . ASN A 1 120 ? 39.886 8.222 -27.901 1.00 71.69 120 ASN A O 1
ATOM 997 N N . TYR A 1 121 ? 39.513 6.938 -26.110 1.00 72.50 121 TYR A N 1
ATOM 998 C CA . TYR A 1 121 ? 38.902 5.832 -26.828 1.00 72.50 121 TYR A CA 1
ATOM 999 C C . TYR A 1 121 ? 37.807 5.187 -25.980 1.00 72.50 121 TYR A C 1
ATOM 1001 O O . TYR A 1 121 ? 37.939 5.047 -24.763 1.00 72.50 121 TYR A O 1
ATOM 1009 N N . LEU A 1 122 ? 36.719 4.791 -26.639 1.00 68.19 122 LEU A N 1
ATOM 1010 C CA . LEU A 1 122 ? 35.564 4.131 -26.037 1.00 68.19 122 LEU A CA 1
ATOM 1011 C C . LEU A 1 122 ? 35.375 2.752 -26.684 1.00 68.19 122 LEU A C 1
ATOM 1013 O O . LEU A 1 122 ? 34.979 2.688 -27.851 1.00 68.19 122 LEU A O 1
ATOM 1017 N N . PRO A 1 123 ? 35.638 1.652 -25.956 1.00 72.31 123 PRO A N 1
ATOM 1018 C CA . PRO A 1 123 ? 35.431 0.304 -26.466 1.00 72.31 123 PRO A CA 1
ATOM 1019 C C . PRO A 1 123 ? 33.949 0.040 -26.745 1.00 72.31 123 PRO A C 1
ATOM 1021 O O . PRO A 1 123 ? 33.066 0.424 -25.968 1.00 72.31 123 PRO A O 1
ATOM 1024 N N . LYS A 1 124 ? 33.662 -0.641 -27.858 1.00 68.81 124 LYS A N 1
ATOM 1025 C CA . LYS A 1 124 ? 32.286 -0.979 -28.251 1.00 68.81 124 LYS A CA 1
ATOM 1026 C C . LYS A 1 124 ? 31.631 -1.941 -27.260 1.00 68.81 124 LYS A C 1
ATOM 1028 O O . LYS A 1 124 ? 30.420 -1.861 -27.063 1.00 68.81 124 LYS A O 1
ATOM 1033 N N . GLU A 1 125 ? 32.416 -2.801 -26.611 1.00 72.62 125 GLU A N 1
ATOM 1034 C CA . GLU A 1 125 ? 31.938 -3.732 -25.586 1.00 72.62 125 GLU A CA 1
ATOM 1035 C C . GLU A 1 125 ? 31.309 -2.976 -24.410 1.00 72.62 125 GLU A C 1
ATOM 1037 O O . GLU A 1 125 ? 30.225 -3.326 -23.949 1.00 72.62 125 GLU A O 1
ATOM 1042 N N . THR A 1 126 ? 31.921 -1.868 -23.986 1.00 66.56 126 THR A N 1
ATOM 1043 C CA . THR A 1 126 ? 31.417 -1.080 -22.857 1.00 66.56 126 THR A CA 1
ATOM 1044 C C . THR A 1 126 ? 30.139 -0.308 -23.203 1.00 66.56 126 THR A C 1
ATOM 1046 O O . THR A 1 126 ? 29.259 -0.140 -22.358 1.00 66.56 126 THR A O 1
ATOM 1049 N N . ILE A 1 127 ? 29.975 0.115 -24.462 1.00 68.00 127 ILE A N 1
ATOM 1050 C CA . ILE A 1 127 ? 28.712 0.697 -24.949 1.00 68.00 127 ILE A CA 1
ATOM 1051 C C . ILE A 1 127 ? 27.593 -0.357 -24.916 1.00 68.00 127 ILE A C 1
ATOM 1053 O O . ILE A 1 127 ? 26.481 -0.063 -24.469 1.00 68.00 127 ILE A O 1
ATOM 1057 N N . ALA A 1 128 ? 27.891 -1.589 -25.338 1.00 69.44 128 ALA A N 1
ATOM 1058 C CA . ALA A 1 128 ? 26.937 -2.696 -25.323 1.00 69.44 128 ALA A CA 1
ATOM 1059 C C . ALA A 1 128 ? 26.523 -3.096 -23.893 1.00 69.44 128 ALA A C 1
ATOM 1061 O O . ALA A 1 128 ? 25.349 -3.370 -23.639 1.00 69.44 128 ALA A O 1
ATOM 1062 N N . GLU A 1 129 ? 27.450 -3.070 -22.931 1.00 72.44 129 GLU A N 1
ATOM 1063 C CA . GLU A 1 129 ? 27.146 -3.322 -21.516 1.00 72.44 129 GLU A CA 1
ATOM 1064 C C . GLU A 1 129 ? 26.153 -2.306 -20.942 1.00 72.44 129 GLU A C 1
ATOM 1066 O O . GLU A 1 129 ? 25.197 -2.688 -20.262 1.00 72.44 129 GLU A O 1
ATOM 1071 N N . ILE A 1 130 ? 26.316 -1.017 -21.252 1.00 67.81 130 ILE A N 1
ATOM 1072 C CA . ILE A 1 130 ? 25.376 0.017 -20.800 1.00 67.81 130 ILE A CA 1
ATOM 1073 C C . ILE A 1 130 ? 24.015 -0.137 -21.468 1.00 67.81 130 ILE A C 1
ATOM 1075 O O . ILE A 1 130 ? 22.996 -0.015 -20.788 1.00 67.81 130 ILE A O 1
ATOM 1079 N N . GLN A 1 131 ? 23.976 -0.435 -22.768 1.00 65.75 131 GLN A N 1
ATOM 1080 C CA . GLN A 1 131 ? 22.717 -0.708 -23.463 1.00 65.75 131 GLN A CA 1
ATOM 1081 C C . GLN A 1 131 ? 21.968 -1.876 -22.815 1.00 65.75 131 GLN A C 1
ATOM 1083 O O . GLN A 1 131 ? 20.775 -1.763 -22.542 1.00 65.75 131 GLN A O 1
ATOM 1088 N N . ASN A 1 132 ? 22.667 -2.960 -22.472 1.00 73.06 132 ASN A N 1
ATOM 1089 C CA . ASN A 1 132 ? 22.065 -4.095 -21.774 1.00 73.06 132 ASN A CA 1
ATOM 1090 C C . ASN A 1 132 ? 21.526 -3.712 -20.391 1.00 73.06 132 ASN A C 1
ATOM 1092 O O . ASN A 1 132 ? 20.416 -4.102 -20.033 1.00 73.06 132 ASN A O 1
ATOM 1096 N N . GLN A 1 133 ? 22.256 -2.903 -19.623 1.00 69.44 133 GLN A N 1
ATOM 1097 C CA . GLN A 1 133 ? 21.793 -2.448 -18.311 1.00 69.44 133 GLN A CA 1
ATOM 1098 C C . GLN A 1 133 ? 20.618 -1.466 -18.395 1.00 69.44 133 GLN A C 1
ATOM 1100 O O . GLN A 1 133 ? 19.723 -1.522 -17.550 1.00 69.44 133 GLN A O 1
ATOM 1105 N N . LEU A 1 134 ? 20.594 -0.592 -19.405 1.00 64.69 134 LEU A N 1
ATOM 1106 C CA . LEU A 1 134 ? 19.460 0.286 -19.696 1.00 64.69 134 LEU A CA 1
ATOM 1107 C C . LEU A 1 134 ? 18.219 -0.528 -20.067 1.00 64.69 134 LEU A C 1
ATOM 1109 O O . LEU A 1 134 ? 17.152 -0.273 -19.516 1.00 64.69 134 LEU A O 1
ATOM 1113 N N . ASN A 1 135 ? 18.371 -1.553 -20.906 1.00 66.56 135 ASN A N 1
ATOM 1114 C CA . ASN A 1 135 ? 17.287 -2.466 -21.269 1.00 66.56 135 ASN A CA 1
ATOM 1115 C C . ASN A 1 135 ? 16.777 -3.261 -20.050 1.00 66.56 135 ASN A C 1
ATOM 1117 O O . ASN A 1 135 ? 15.570 -3.433 -19.874 1.00 66.56 135 ASN A O 1
ATOM 1121 N N . GLU A 1 136 ? 17.670 -3.713 -19.159 1.00 71.44 136 GLU A N 1
ATOM 1122 C CA . GLU A 1 136 ? 17.281 -4.340 -17.887 1.00 71.44 136 GLU A CA 1
ATOM 1123 C C . GLU A 1 136 ? 16.497 -3.380 -16.984 1.00 71.44 136 GLU A C 1
ATOM 1125 O O . GLU A 1 136 ? 15.489 -3.775 -16.387 1.00 71.44 136 GLU A O 1
ATOM 1130 N N . LEU A 1 137 ? 16.951 -2.127 -16.863 1.00 66.56 137 LEU A N 1
ATOM 1131 C CA . LEU A 1 137 ? 16.274 -1.099 -16.075 1.00 66.56 137 LEU A CA 1
ATOM 1132 C C . LEU A 1 137 ? 14.897 -0.791 -16.661 1.00 66.56 137 LEU A C 1
ATOM 1134 O O . LEU A 1 137 ? 13.918 -0.773 -15.920 1.00 66.56 137 LEU A O 1
ATOM 1138 N N . GLU A 1 138 ? 14.807 -0.603 -17.974 1.00 60.44 138 GLU A N 1
ATOM 1139 C CA . GLU A 1 138 ? 13.547 -0.387 -18.676 1.00 60.44 138 GLU A CA 1
ATOM 1140 C C . GLU A 1 138 ? 12.591 -1.561 -18.442 1.00 60.44 138 GLU A C 1
ATOM 1142 O O . GLU A 1 138 ? 11.427 -1.351 -18.107 1.00 60.44 138 GLU A O 1
ATOM 1147 N N . GLY A 1 139 ? 13.084 -2.801 -18.487 1.00 62.47 139 GLY A N 1
ATOM 1148 C CA . GLY A 1 139 ? 12.306 -3.991 -18.146 1.00 62.47 139 GLY A CA 1
ATOM 1149 C C . GLY A 1 139 ? 11.798 -3.996 -16.699 1.00 62.47 139 GLY A C 1
ATOM 1150 O O . GLY A 1 139 ? 10.639 -4.350 -16.454 1.00 62.47 139 GLY A O 1
ATOM 1151 N N . LYS A 1 140 ? 12.627 -3.581 -15.733 1.00 64.62 140 LYS A N 1
ATOM 1152 C CA . LYS A 1 140 ? 12.252 -3.479 -14.309 1.00 64.62 140 LYS A CA 1
ATOM 1153 C C . LYS A 1 140 ? 11.251 -2.352 -14.055 1.00 64.62 140 LYS A C 1
ATOM 1155 O O . LYS A 1 140 ? 10.254 -2.589 -13.379 1.00 64.62 140 LYS A O 1
ATOM 1160 N N . ILE A 1 141 ? 11.451 -1.180 -14.659 1.00 63.84 141 ILE A N 1
ATOM 1161 C CA . ILE A 1 141 ? 10.508 -0.051 -14.634 1.00 63.84 141 ILE A CA 1
ATOM 1162 C C . ILE A 1 141 ? 9.185 -0.481 -15.259 1.00 63.84 141 ILE A C 1
ATOM 1164 O O . ILE A 1 141 ? 8.132 -0.340 -14.648 1.00 63.84 141 ILE A O 1
ATOM 1168 N N . SER A 1 142 ? 9.217 -1.084 -16.445 1.00 55.16 142 SER A N 1
ATOM 1169 C CA . SER A 1 142 ? 8.007 -1.534 -17.129 1.00 55.16 142 SER A CA 1
ATOM 1170 C C . SER A 1 142 ? 7.233 -2.543 -16.276 1.00 55.16 142 SER A C 1
ATOM 1172 O O . SER A 1 142 ? 6.016 -2.455 -16.185 1.00 55.16 142 SER A O 1
ATOM 1174 N N . LYS A 1 143 ? 7.903 -3.462 -15.572 1.00 62.41 143 LYS A N 1
ATOM 1175 C CA . LYS A 1 143 ? 7.238 -4.396 -14.646 1.00 62.41 143 LYS A CA 1
ATOM 1176 C C . LYS A 1 143 ? 6.704 -3.718 -13.377 1.00 62.41 143 LYS A C 1
ATOM 1178 O O . LYS A 1 143 ? 5.611 -4.066 -12.940 1.00 62.41 143 LYS A O 1
ATOM 1183 N N . ALA A 1 144 ? 7.442 -2.765 -12.809 1.00 58.94 144 ALA A N 1
ATOM 1184 C CA . ALA A 1 144 ? 7.058 -2.044 -11.594 1.00 58.94 144 ALA A CA 1
ATOM 1185 C C . ALA A 1 144 ? 5.907 -1.044 -11.821 1.00 58.94 144 ALA A C 1
ATOM 1187 O O . ALA A 1 144 ? 5.081 -0.858 -10.932 1.00 58.94 144 ALA A O 1
ATOM 1188 N N . PHE A 1 145 ? 5.827 -0.444 -13.015 1.00 55.12 145 PHE A N 1
ATOM 1189 C CA . PHE A 1 145 ? 4.884 0.628 -13.361 1.00 55.12 145 PHE A CA 1
ATOM 1190 C C . PHE A 1 145 ? 3.744 0.210 -14.316 1.00 55.12 145 PHE A C 1
ATOM 1192 O O . PHE A 1 145 ? 2.899 1.039 -14.649 1.00 55.12 145 PHE A O 1
ATOM 1199 N N . ARG A 1 146 ? 3.644 -1.058 -14.754 1.00 49.41 146 ARG A N 1
ATOM 1200 C CA . ARG A 1 146 ? 2.537 -1.572 -15.610 1.00 49.41 146 ARG A CA 1
ATOM 1201 C C . ARG A 1 146 ? 1.177 -1.725 -14.895 1.00 49.41 146 ARG A C 1
ATOM 1203 O O . ARG A 1 146 ? 0.378 -2.590 -15.239 1.00 49.41 146 ARG A O 1
ATOM 1210 N N . GLU A 1 147 ? 0.875 -0.828 -13.964 1.00 43.19 147 GLU A N 1
ATOM 1211 C CA . GLU A 1 147 ? -0.481 -0.445 -13.557 1.00 43.19 147 GLU A CA 1
ATOM 1212 C C . GLU A 1 147 ? -0.543 1.092 -13.433 1.00 43.19 147 GLU A C 1
ATOM 1214 O O . GLU A 1 147 ? 0.068 1.650 -12.527 1.00 43.19 147 GLU A O 1
ATOM 1219 N N . PRO A 1 148 ? -1.350 1.796 -14.244 1.00 46.62 148 PRO A N 1
ATOM 1220 C CA . PRO A 1 148 ? -1.333 1.875 -15.698 1.00 46.62 148 PRO A CA 1
ATOM 1221 C C . PRO A 1 148 ? -0.709 3.205 -16.180 1.00 46.62 148 PRO A C 1
ATOM 1223 O O . PRO A 1 148 ? -1.200 4.292 -15.867 1.00 46.62 148 PRO A O 1
ATOM 1226 N N . LEU A 1 149 ? 0.295 3.128 -17.057 1.00 50.03 149 LEU A N 1
ATOM 1227 C CA . LEU A 1 149 ? 0.613 4.222 -17.977 1.00 50.03 149 LEU A CA 1
ATOM 1228 C C . LEU A 1 149 ? -0.586 4.406 -18.907 1.00 50.03 149 LEU A C 1
ATOM 1230 O O . LEU A 1 149 ? -0.878 3.552 -19.747 1.00 50.03 149 LEU A O 1
ATOM 1234 N N . LYS A 1 150 ? -1.319 5.506 -18.735 1.00 51.06 150 LYS A N 1
ATOM 1235 C CA . LYS A 1 150 ? -2.387 5.864 -19.665 1.00 51.06 150 LYS A CA 1
ATOM 1236 C C . LYS A 1 150 ? -1.758 6.001 -21.054 1.00 51.06 150 LYS A C 1
ATOM 1238 O O . LYS A 1 150 ? -0.761 6.702 -21.206 1.00 51.06 150 LYS A O 1
ATOM 1243 N N . VAL A 1 151 ? -2.350 5.337 -22.048 1.00 52.59 151 VAL A N 1
ATOM 1244 C CA . VAL A 1 151 ? -1.837 5.252 -23.431 1.00 52.59 151 VAL A CA 1
ATOM 1245 C C . VAL A 1 151 ? -1.420 6.621 -23.979 1.00 52.59 151 VAL A C 1
ATOM 1247 O O . VAL A 1 151 ? -0.409 6.718 -24.662 1.00 52.59 151 VAL A O 1
ATOM 1250 N N . HIS A 1 152 ? -2.124 7.690 -23.600 1.00 50.94 152 HIS A N 1
ATOM 1251 C CA . HIS A 1 152 ? -1.793 9.049 -24.021 1.00 50.94 152 HIS A CA 1
ATOM 1252 C C . HIS A 1 152 ? -0.378 9.503 -23.617 1.00 50.94 152 HIS A C 1
ATOM 1254 O O . HIS A 1 152 ? 0.290 10.119 -24.434 1.00 50.94 152 HIS A O 1
ATOM 1260 N N . HIS A 1 153 ? 0.126 9.155 -22.427 1.00 54.56 153 HIS A N 1
ATOM 1261 C CA . HIS A 1 153 ? 1.481 9.533 -22.005 1.00 54.56 153 HIS A CA 1
ATOM 1262 C C . HIS A 1 153 ? 2.565 8.744 -22.746 1.00 54.56 153 HIS A C 1
ATOM 1264 O O . HIS A 1 153 ? 3.631 9.281 -23.032 1.00 54.56 153 HIS A O 1
ATOM 1270 N N . LEU A 1 154 ? 2.291 7.479 -23.087 1.00 56.31 154 LEU A N 1
ATOM 1271 C CA . LEU A 1 154 ? 3.196 6.669 -23.910 1.00 56.31 154 LEU A CA 1
ATOM 1272 C C . LEU A 1 154 ? 3.288 7.227 -25.329 1.00 56.31 154 LEU A C 1
ATOM 1274 O O . LEU A 1 154 ? 4.379 7.324 -25.883 1.00 56.31 154 LEU A O 1
ATOM 1278 N N . VAL A 1 155 ?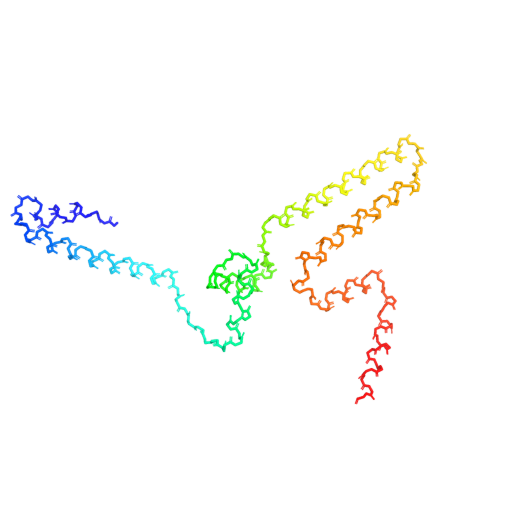 2.146 7.632 -25.885 1.00 66.12 155 VAL A N 1
ATOM 1279 C CA . VAL A 1 155 ? 2.066 8.263 -27.204 1.00 66.12 155 VAL A CA 1
ATOM 1280 C C . VAL A 1 155 ? 2.765 9.624 -27.192 1.00 66.12 155 VAL A C 1
ATOM 1282 O O . VAL A 1 155 ? 3.574 9.895 -28.070 1.00 66.12 155 VAL A O 1
ATOM 1285 N N . GLU A 1 156 ? 2.544 10.448 -26.168 1.00 60.91 156 GLU A N 1
ATOM 1286 C CA . GLU A 1 156 ? 3.177 11.765 -26.046 1.00 60.91 156 GLU A CA 1
ATOM 1287 C C . GLU A 1 156 ? 4.704 11.668 -25.904 1.00 60.91 156 GLU A C 1
ATOM 1289 O O . GLU A 1 156 ? 5.446 12.426 -26.528 1.00 60.91 156 GLU A O 1
ATOM 1294 N N . PHE A 1 157 ? 5.191 10.705 -25.118 1.00 60.84 157 PHE A N 1
ATOM 1295 C CA . PHE A 1 157 ? 6.623 10.461 -24.969 1.00 60.84 157 PHE A CA 1
ATOM 1296 C C . PHE A 1 157 ? 7.255 9.932 -26.264 1.00 60.84 157 PHE A C 1
ATOM 1298 O O . PHE A 1 157 ? 8.332 10.388 -26.650 1.00 60.84 157 PHE A O 1
ATOM 1305 N N . ALA A 1 158 ? 6.578 9.013 -26.960 1.00 67.62 158 ALA A N 1
ATOM 1306 C CA . ALA A 1 158 ? 7.040 8.488 -28.241 1.00 67.62 158 ALA A CA 1
ATOM 1307 C C . ALA A 1 158 ? 7.114 9.590 -29.310 1.00 67.62 158 ALA A C 1
ATOM 1309 O O . ALA A 1 158 ? 8.130 9.697 -29.988 1.00 67.62 158 ALA A O 1
ATOM 1310 N N . ILE A 1 159 ? 6.104 10.464 -29.388 1.00 73.62 159 ILE A N 1
ATOM 1311 C CA . ILE A 1 159 ? 6.069 11.608 -30.313 1.00 73.62 159 ILE A CA 1
ATOM 1312 C C . ILE A 1 159 ? 7.172 12.627 -29.996 1.00 73.62 159 ILE A C 1
ATOM 1314 O O . ILE A 1 159 ? 7.828 13.121 -30.907 1.00 73.62 159 ILE A O 1
ATOM 1318 N N . LYS A 1 160 ? 7.428 12.929 -28.714 1.00 67.50 160 LYS A N 1
ATOM 1319 C CA . LYS A 1 160 ? 8.512 13.855 -28.325 1.00 67.50 160 LYS A CA 1
ATOM 1320 C C . LYS A 1 160 ? 9.896 13.345 -28.719 1.00 67.50 160 LYS A C 1
ATOM 1322 O O . LYS A 1 160 ? 10.782 14.149 -28.991 1.00 67.50 160 LYS A O 1
ATOM 1327 N N . LYS A 1 161 ? 10.090 12.026 -28.710 1.00 60.94 161 LYS A N 1
ATOM 1328 C CA . LYS A 1 161 ? 11.365 11.390 -29.054 1.00 60.94 161 LYS A CA 1
ATOM 1329 C C . LYS A 1 161 ? 11.512 11.148 -30.562 1.00 60.94 161 LYS A C 1
ATOM 1331 O O . LYS A 1 161 ? 12.633 11.164 -31.057 1.00 60.94 161 LYS A O 1
ATOM 1336 N N . HIS A 1 162 ? 10.392 10.950 -31.255 1.00 72.38 162 HIS A N 1
ATOM 1337 C CA . HIS A 1 162 ? 10.293 10.620 -32.678 1.00 72.38 162 HIS A CA 1
ATOM 1338 C C . HIS A 1 162 ? 9.089 11.350 -33.304 1.00 72.38 162 HIS A C 1
ATOM 1340 O O . HIS A 1 162 ? 7.999 10.772 -33.399 1.00 72.38 162 HIS A O 1
ATOM 1346 N N . PRO A 1 163 ? 9.243 12.629 -33.696 1.00 78.12 163 PRO A N 1
ATOM 1347 C CA . PRO A 1 163 ? 8.150 13.443 -34.236 1.00 78.12 163 PRO A CA 1
ATOM 1348 C C . PRO A 1 163 ? 7.489 12.850 -35.491 1.00 78.12 163 PRO A C 1
ATOM 1350 O O . PRO A 1 163 ? 6.302 13.061 -35.725 1.00 78.12 163 PRO A O 1
ATOM 1353 N N . GLU A 1 164 ? 8.226 12.051 -36.262 1.00 74.69 164 GLU A N 1
ATOM 1354 C CA . GLU A 1 164 ? 7.756 11.311 -37.438 1.00 74.69 164 GLU A CA 1
ATOM 1355 C C . GLU A 1 164 ? 6.632 10.303 -37.134 1.00 74.69 164 GLU A C 1
ATOM 1357 O O . GLU A 1 164 ? 5.864 9.926 -38.022 1.00 74.69 164 GLU A O 1
ATOM 1362 N N . LEU A 1 165 ? 6.483 9.883 -35.872 1.00 73.38 165 LEU A N 1
ATOM 1363 C CA . LEU A 1 165 ? 5.415 8.971 -35.456 1.00 73.38 165 LEU A CA 1
ATOM 1364 C C . LEU A 1 165 ? 4.026 9.617 -35.500 1.00 73.38 165 LEU A C 1
ATOM 1366 O O . LEU A 1 165 ? 3.036 8.886 -35.542 1.00 73.38 165 LEU A O 1
ATOM 1370 N N . VAL A 1 166 ? 3.930 10.952 -35.504 1.00 75.50 166 VAL A N 1
ATOM 1371 C CA . VAL A 1 166 ? 2.645 11.672 -35.569 1.00 75.50 166 VAL A CA 1
ATOM 1372 C C . VAL A 1 166 ? 1.899 11.322 -36.854 1.00 75.50 166 VAL A C 1
ATOM 1374 O O . VAL A 1 166 ? 0.746 10.901 -36.804 1.00 75.50 166 VAL A O 1
ATOM 1377 N N . GLU A 1 167 ? 2.583 11.390 -37.993 1.00 76.06 167 GLU A N 1
ATOM 1378 C CA . GLU A 1 167 ? 1.995 11.128 -39.310 1.00 76.06 167 GLU A CA 1
ATOM 1379 C C . GLU A 1 167 ? 1.624 9.643 -39.484 1.00 76.06 167 GLU A C 1
ATOM 1381 O O . GLU A 1 167 ? 0.606 9.287 -40.086 1.00 76.06 167 GLU A O 1
ATOM 1386 N N . GLN A 1 168 ? 2.406 8.741 -38.884 1.00 74.56 168 GLN A N 1
ATOM 1387 C CA . GLN A 1 168 ? 2.097 7.309 -38.863 1.00 74.56 168 GLN A CA 1
ATOM 1388 C C . GLN A 1 168 ? 0.869 6.997 -37.997 1.00 74.56 168 GLN A C 1
ATOM 1390 O O . GLN A 1 168 ? 0.033 6.173 -38.380 1.00 74.56 168 GLN A O 1
ATOM 1395 N N . LEU A 1 169 ? 0.731 7.671 -36.853 1.00 77.38 169 LEU A N 1
ATOM 1396 C CA . LEU A 1 169 ? -0.427 7.553 -35.966 1.00 77.38 169 LEU A CA 1
ATOM 1397 C C . LEU A 1 169 ? -1.696 8.113 -36.611 1.00 77.38 169 LEU A C 1
ATOM 1399 O O . LEU A 1 169 ? -2.740 7.468 -36.533 1.00 77.38 169 LEU A O 1
ATOM 1403 N N . GLU A 1 170 ? -1.622 9.255 -37.292 1.00 78.00 170 GLU A N 1
ATOM 1404 C CA . GLU A 1 170 ? -2.758 9.832 -38.020 1.00 78.00 170 GLU A CA 1
ATOM 1405 C C . GLU A 1 170 ? -3.249 8.907 -39.136 1.00 78.00 170 GLU A C 1
ATOM 1407 O O . GLU A 1 170 ? -4.446 8.615 -39.223 1.00 78.00 170 GLU A O 1
ATOM 1412 N N . ASN A 1 171 ? -2.333 8.354 -39.933 1.00 78.00 171 ASN A N 1
ATOM 1413 C CA . ASN A 1 171 ? -2.665 7.383 -40.976 1.00 78.00 171 ASN A CA 1
ATOM 1414 C C . ASN A 1 171 ? -3.301 6.106 -40.405 1.00 78.00 171 ASN A C 1
ATOM 1416 O O . ASN A 1 171 ? -4.253 5.562 -40.973 1.00 78.00 171 ASN A O 1
ATOM 1420 N N . LEU A 1 172 ? -2.802 5.625 -39.264 1.00 75.38 172 LEU A N 1
ATOM 1421 C CA . LEU A 1 172 ? -3.333 4.439 -38.600 1.00 75.38 172 LEU A CA 1
ATOM 1422 C C . LEU A 1 172 ? -4.730 4.701 -38.024 1.00 75.38 172 LEU A C 1
ATOM 1424 O O . LEU A 1 172 ? -5.634 3.901 -38.247 1.00 75.38 172 LEU A O 1
ATOM 1428 N N . LEU A 1 173 ? -4.947 5.838 -37.360 1.00 76.88 173 LEU A N 1
ATOM 1429 C CA . LEU A 1 173 ? -6.251 6.226 -36.814 1.00 76.88 173 LEU A CA 1
ATOM 1430 C C . LEU A 1 173 ? -7.295 6.478 -37.912 1.00 76.88 173 LEU A C 1
ATOM 1432 O O . LEU A 1 173 ? -8.464 6.129 -37.739 1.00 76.88 173 LEU A O 1
ATOM 1436 N N . SER A 1 174 ? -6.880 7.017 -39.058 1.00 75.88 174 SER A N 1
ATOM 1437 C CA . SER A 1 174 ? -7.755 7.253 -40.216 1.00 75.88 174 SER A CA 1
ATOM 1438 C C . SER A 1 174 ? -8.340 5.955 -40.777 1.00 75.88 174 SER A C 1
ATOM 1440 O O . SER A 1 174 ? -9.526 5.902 -41.096 1.00 75.88 174 SER A O 1
ATOM 1442 N N . LYS A 1 175 ? -7.551 4.872 -40.806 1.00 75.00 175 LYS A N 1
ATOM 1443 C CA . LYS A 1 175 ? -8.006 3.541 -41.249 1.00 75.00 175 LYS A CA 1
ATOM 1444 C C . LYS A 1 175 ? -9.096 2.939 -40.358 1.00 75.00 175 LYS A C 1
ATOM 1446 O O . LYS A 1 175 ? -9.910 2.161 -40.843 1.00 75.00 175 LYS A O 1
ATOM 1451 N N . TYR A 1 176 ? -9.124 3.290 -39.074 1.00 67.31 176 TYR A N 1
ATOM 1452 C CA . TYR A 1 176 ? -10.127 2.795 -38.125 1.00 67.31 176 TYR A CA 1
ATOM 1453 C C . TYR A 1 176 ? -11.347 3.714 -37.982 1.00 67.31 176 TYR A C 1
ATOM 1455 O O . TYR A 1 176 ? -12.361 3.266 -37.463 1.00 67.31 176 TYR A O 1
ATOM 1463 N N . LYS A 1 177 ? -11.278 4.966 -38.457 1.00 59.47 177 LYS A N 1
ATOM 1464 C CA . LYS A 1 177 ? -12.420 5.901 -38.498 1.00 59.47 177 LYS A CA 1
ATOM 1465 C C . LYS A 1 177 ? -13.345 5.713 -39.710 1.00 59.47 177 LYS A C 1
ATOM 1467 O O . LYS A 1 177 ? -14.413 6.309 -39.734 1.00 59.47 177 LYS A O 1
ATOM 1472 N N . GLN A 1 178 ? -12.938 4.933 -40.714 1.00 56.22 178 GLN A N 1
ATOM 1473 C CA . GLN A 1 178 ? -13.731 4.645 -41.923 1.00 56.22 178 GLN A CA 1
ATOM 1474 C C . GLN A 1 178 ? -14.528 3.323 -41.843 1.00 56.22 178 GLN A C 1
ATOM 1476 O O . GLN A 1 178 ? -15.010 2.831 -42.862 1.00 56.22 178 GLN A O 1
ATOM 1481 N N . LYS A 1 179 ? -14.668 2.746 -40.645 1.00 45.00 179 LYS A N 1
ATOM 1482 C CA . LYS A 1 179 ? -15.626 1.680 -40.315 1.00 45.00 179 LYS A CA 1
ATOM 1483 C C . LYS A 1 179 ? -16.690 2.236 -39.382 1.00 45.00 179 LYS A C 1
ATOM 1485 O O . LYS A 1 179 ? -17.837 1.759 -39.493 1.00 45.00 179 LYS A O 1
#

Foldseek 3Di:
DDDLVRQCVVVVCVPDNDPVVNVVSSVVVVVVVVVVVVVVCVVVDDDDDDDDDPVRVVVLCVVCVLLVHDSVVSVVCVVVCVVVVHDDFSDVVLVVVLVVLVVVLVVLVVVQVVCCVVPVDGDPVSVVVSVVSVVVSVVSCCVRQVPDDDVVVVVVVCCVVPVVVVVVVVVVVVVVVVD

Secondary structure (DSSP, 8-state):
---HHHHHHHTTHHHH--HHHHHHHHHHHHHHHHHHHHHHHHHH---------HHHHHHHHHHHHHTTS-HHHHHHHHHHHHHTT----S-HHHHHHHHHHHHH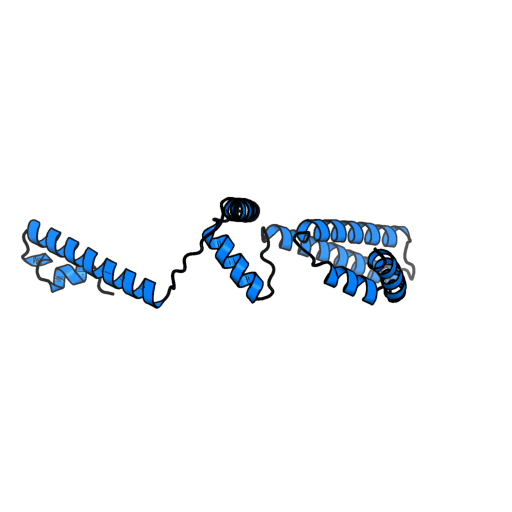HHHHHHHHHHHHHHHS---HHHHHHHHHHHHHHHHHHHHHH-S---HHHHHHHHHHH-TTHHHHHHHHHHHHHT-

pLDDT: mean 75.49, std 12.5, range [43.19, 97.25]

Radius of gyration: 31.0 Å; chains: 1; bounding box: 64×24×94 Å